Protein AF-A0AAJ1V5R4-F1 (afdb_monomer_lite)

Foldseek 3Di:
DVVLLVVLLVLLLVLLVQLLCCVPVVVCALVRSLVVQLCVLLVVLVVCVPPDPVVCSVRNSLLSSLSSLLNNDDPVDPDDVQLNRQLSVQLSVVCVVVVVVDPDRPVVSNVSSVVSSVVSVVVCVVPPPPPDDCVVVVVVVVVVVVVVVVVVVVVD

Sequence (156 aa):
MIIEFLILMMCSIVASLTTYELNIRFRQGPVRASALIALFIGGFFHFFPTVLPEFYTKNIPLYVIGGTFIGMVSSTINISYFSLVFSPILFAVLLHYTSKIFNGYGGALGTTACIALMCTMAFPIITKNKKITYGYRLIRIIFKKRKRKKIIKRKV

Radius of gyration: 22.33 Å; chains: 1; bounding box: 35×32×84 Å

Structure (mmCIF, N/CA/C/O backbone):
data_AF-A0AAJ1V5R4-F1
#
_entry.id   AF-A0AAJ1V5R4-F1
#
loop_
_atom_site.group_PDB
_atom_site.id
_atom_site.type_symbol
_atom_site.label_atom_id
_atom_site.label_alt_id
_atom_site.label_comp_id
_atom_site.label_asym_id
_atom_site.label_entity_id
_atom_site.label_seq_id
_atom_site.pdbx_PDB_ins_code
_atom_site.Cartn_x
_atom_site.Cartn_y
_atom_site.Cartn_z
_atom_site.occupancy
_atom_site.B_iso_or_equiv
_atom_site.auth_seq_id
_atom_site.auth_comp_id
_atom_site.auth_asym_id
_atom_site.auth_atom_id
_atom_site.pdbx_PDB_model_num
ATOM 1 N N . MET A 1 1 ? 7.787 10.818 -14.697 1.00 79.19 1 MET A N 1
ATOM 2 C CA . MET A 1 1 ? 7.827 11.089 -13.236 1.00 79.19 1 MET A CA 1
ATOM 3 C C . MET A 1 1 ? 6.463 11.284 -12.563 1.00 79.19 1 MET A C 1
ATOM 5 O O . MET A 1 1 ? 6.078 10.418 -11.792 1.00 79.19 1 MET A O 1
ATOM 9 N N . ILE A 1 2 ? 5.712 12.378 -12.782 1.00 88.31 2 ILE A N 1
ATOM 10 C CA . ILE A 1 2 ? 4.436 12.601 -12.050 1.00 88.31 2 ILE A CA 1
ATOM 11 C C . ILE A 1 2 ? 3.360 11.578 -12.438 1.00 88.31 2 ILE A C 1
ATOM 13 O O . ILE A 1 2 ? 2.725 10.993 -11.567 1.00 88.31 2 ILE A O 1
ATOM 17 N N . ILE A 1 3 ? 3.198 11.313 -13.737 1.00 90.88 3 ILE A N 1
ATOM 18 C CA . ILE A 1 3 ? 2.223 10.333 -14.243 1.00 90.88 3 ILE A CA 1
ATOM 19 C C . ILE A 1 3 ? 2.563 8.919 -13.747 1.00 90.88 3 ILE A C 1
ATOM 21 O O . ILE A 1 3 ? 1.691 8.208 -13.265 1.00 90.88 3 ILE A O 1
ATOM 25 N N . GLU A 1 4 ? 3.840 8.531 -13.794 1.00 92.00 4 GLU A N 1
ATOM 26 C CA . GLU A 1 4 ? 4.338 7.270 -13.224 1.00 92.00 4 GLU A CA 1
ATOM 27 C C . GLU A 1 4 ? 3.978 7.119 -11.744 1.00 92.00 4 GLU A C 1
ATOM 29 O O . GLU A 1 4 ? 3.446 6.087 -11.341 1.00 92.00 4 GLU A O 1
ATOM 34 N N . PHE A 1 5 ? 4.236 8.153 -10.939 1.00 92.25 5 PHE A N 1
ATOM 35 C CA . PHE A 1 5 ? 3.908 8.146 -9.517 1.00 92.25 5 PHE A CA 1
ATOM 36 C C . PHE A 1 5 ? 2.401 7.989 -9.280 1.00 92.25 5 PHE A C 1
ATOM 38 O O . PHE A 1 5 ? 1.996 7.190 -8.437 1.00 92.25 5 PHE A O 1
ATOM 45 N N . LEU A 1 6 ? 1.570 8.691 -10.056 1.00 94.69 6 LEU A N 1
ATOM 46 C CA . LEU A 1 6 ? 0.115 8.551 -9.985 1.00 94.69 6 LEU A CA 1
ATOM 47 C C . LEU A 1 6 ? -0.333 7.121 -10.309 1.00 94.69 6 LEU A C 1
ATOM 49 O O . LEU A 1 6 ? -1.177 6.585 -9.599 1.00 94.69 6 LEU A O 1
ATOM 53 N N . ILE A 1 7 ? 0.258 6.476 -11.319 1.00 94.69 7 ILE A N 1
ATOM 54 C CA . ILE A 1 7 ? -0.041 5.076 -11.660 1.00 94.69 7 ILE A CA 1
ATOM 55 C C . ILE A 1 7 ? 0.314 4.149 -10.488 1.00 94.69 7 ILE A C 1
ATOM 57 O O . ILE A 1 7 ? -0.520 3.350 -10.069 1.00 94.69 7 ILE A O 1
ATOM 61 N N . LEU A 1 8 ? 1.513 4.286 -9.914 1.00 94.88 8 LEU A N 1
ATOM 62 C CA . LEU A 1 8 ? 1.959 3.469 -8.777 1.00 94.88 8 LEU A CA 1
ATOM 63 C C . LEU A 1 8 ? 1.072 3.662 -7.536 1.00 94.88 8 LEU A C 1
ATOM 65 O O . LEU A 1 8 ? 0.744 2.697 -6.845 1.00 94.88 8 LEU A O 1
ATOM 69 N N . MET A 1 9 ? 0.642 4.898 -7.281 1.00 96.06 9 MET A N 1
ATOM 70 C CA . MET A 1 9 ? -0.308 5.224 -6.218 1.00 96.06 9 MET A CA 1
ATOM 71 C C . MET A 1 9 ? -1.685 4.595 -6.475 1.00 96.06 9 MET A C 1
ATOM 73 O O . MET A 1 9 ? -2.291 4.043 -5.561 1.00 96.06 9 MET A O 1
ATOM 77 N N . MET A 1 10 ? -2.180 4.612 -7.714 1.00 96.56 10 MET A N 1
ATOM 78 C CA . MET A 1 10 ? -3.433 3.931 -8.053 1.00 96.56 10 MET A CA 1
ATOM 79 C C . MET A 1 10 ? -3.319 2.416 -7.851 1.00 96.56 10 MET A C 1
ATOM 81 O O . MET A 1 10 ? -4.234 1.804 -7.298 1.00 96.56 10 MET A O 1
ATOM 85 N N . CYS A 1 11 ? -2.181 1.812 -8.208 1.00 96.25 11 CYS A N 1
ATOM 86 C CA . CYS A 1 11 ? -1.920 0.398 -7.946 1.00 96.25 11 CYS A CA 1
ATOM 87 C C . CYS A 1 11 ? -1.970 0.063 -6.447 1.00 96.25 11 CYS A C 1
ATOM 89 O O . CYS A 1 11 ? -2.566 -0.950 -6.082 1.00 96.25 11 CYS A O 1
ATOM 91 N N . SER A 1 12 ? -1.400 0.901 -5.570 1.00 96.62 12 SER A N 1
ATOM 92 C CA . SER A 1 12 ? -1.431 0.653 -4.120 1.00 96.62 12 SER A CA 1
ATOM 93 C C . SER A 1 12 ? -2.845 0.770 -3.534 1.00 96.62 12 SER A C 1
ATOM 95 O O . SER A 1 12 ? -3.218 -0.036 -2.678 1.00 96.62 12 SER A O 1
ATOM 97 N N . ILE A 1 13 ? -3.662 1.712 -4.025 1.00 97.06 13 ILE A N 1
ATOM 98 C CA . ILE A 1 13 ? -5.072 1.859 -3.623 1.00 97.06 13 ILE A CA 1
ATOM 99 C C . ILE A 1 13 ? -5.870 0.613 -4.018 1.00 97.06 13 ILE A C 1
ATOM 101 O O . ILE A 1 13 ? -6.560 0.026 -3.181 1.00 97.06 13 ILE A O 1
ATOM 105 N N . VAL A 1 14 ? -5.748 0.177 -5.275 1.00 97.12 14 VAL A N 1
ATOM 106 C CA . VAL A 1 14 ? -6.440 -1.021 -5.773 1.00 97.12 14 VAL A CA 1
ATOM 107 C C . VAL A 1 14 ? -5.993 -2.259 -4.995 1.00 97.12 14 VAL A C 1
ATOM 109 O O . VAL A 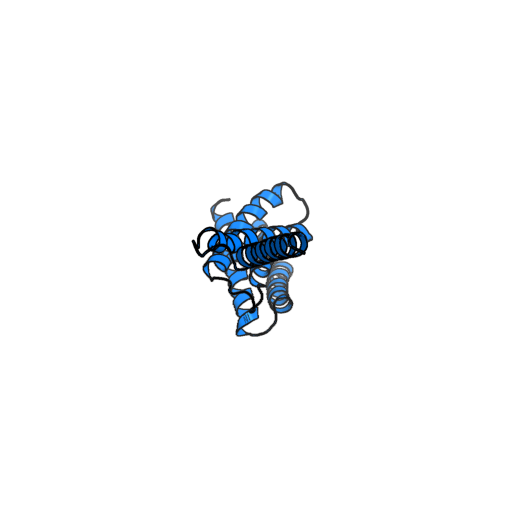1 14 ? -6.838 -3.048 -4.571 1.00 97.12 14 VAL A O 1
ATOM 112 N N . ALA A 1 15 ? -4.693 -2.411 -4.733 1.00 96.62 15 ALA A N 1
ATOM 113 C CA . ALA A 1 15 ? -4.157 -3.513 -3.936 1.00 96.62 15 ALA A CA 1
ATOM 114 C C . ALA A 1 15 ? -4.721 -3.525 -2.505 1.00 96.62 15 ALA A C 1
ATOM 116 O O . ALA A 1 15 ? -5.101 -4.581 -1.999 1.00 96.62 15 ALA A O 1
ATOM 117 N N . SER A 1 16 ? -4.837 -2.362 -1.858 1.00 96.44 16 SER A N 1
ATOM 118 C CA . SER A 1 16 ? -5.403 -2.256 -0.508 1.00 96.44 16 SER A CA 1
ATOM 119 C C . SER A 1 16 ? -6.877 -2.664 -0.465 1.00 96.44 16 SER A C 1
ATOM 121 O O . SER A 1 16 ? -7.258 -3.502 0.355 1.00 96.44 16 SER A O 1
ATOM 123 N N . LEU A 1 17 ? -7.691 -2.139 -1.386 1.00 95.81 17 LEU A N 1
ATOM 124 C CA . LEU A 1 17 ? -9.119 -2.451 -1.464 1.00 95.81 17 LEU A CA 1
ATOM 125 C C . LEU A 1 17 ? -9.359 -3.925 -1.798 1.00 95.81 17 LEU A C 1
ATOM 127 O O . LEU A 1 17 ? -10.135 -4.591 -1.120 1.00 95.81 17 LEU A O 1
ATOM 131 N N . THR A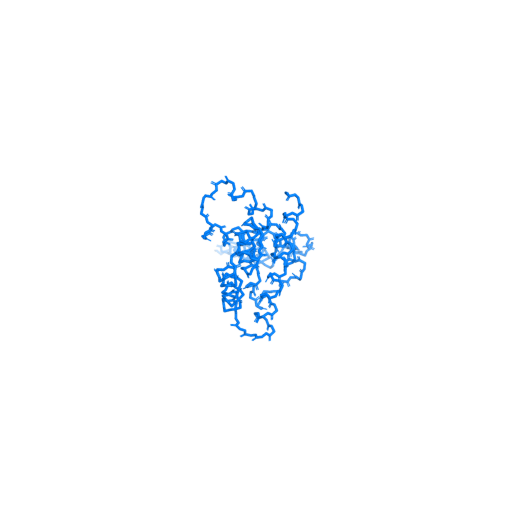 1 18 ? -8.657 -4.459 -2.797 1.00 95.56 18 THR A N 1
ATOM 132 C CA . THR A 1 18 ? -8.780 -5.874 -3.181 1.00 95.56 18 THR A CA 1
ATOM 133 C C . THR A 1 18 ? -8.345 -6.809 -2.055 1.00 95.56 18 THR A C 1
ATOM 135 O O . THR A 1 18 ? -9.044 -7.782 -1.777 1.00 95.56 18 THR A O 1
ATOM 138 N N . THR A 1 19 ? -7.258 -6.492 -1.342 1.00 95.88 19 THR A N 1
ATOM 139 C CA . THR A 1 19 ? -6.821 -7.283 -0.179 1.00 95.88 19 THR A CA 1
ATOM 140 C C . THR A 1 19 ? -7.850 -7.240 0.941 1.00 95.88 19 THR A C 1
ATOM 142 O O . THR A 1 19 ? -8.149 -8.278 1.528 1.00 95.88 19 THR A O 1
ATOM 145 N N . TYR A 1 20 ? -8.421 -6.067 1.221 1.00 94.50 20 TYR A N 1
ATOM 146 C CA . TYR A 1 20 ? -9.459 -5.922 2.237 1.00 94.50 20 TYR A CA 1
ATOM 147 C C . TYR A 1 20 ? -10.712 -6.734 1.885 1.00 94.50 20 TYR A C 1
ATOM 149 O O . TYR A 1 20 ? -11.219 -7.482 2.718 1.00 94.50 20 TYR A O 1
ATOM 157 N N . GLU A 1 21 ? -11.176 -6.671 0.637 1.00 92.62 21 GLU A N 1
ATOM 158 C CA . GLU A 1 21 ? -12.338 -7.443 0.185 1.00 92.62 21 GLU A CA 1
ATOM 159 C C . GLU A 1 21 ? -12.063 -8.962 0.203 1.00 92.62 21 GLU A C 1
ATOM 161 O O . GLU A 1 21 ? -12.908 -9.731 0.666 1.00 92.62 21 GLU A O 1
ATOM 166 N N . LEU A 1 22 ? -10.866 -9.418 -0.193 1.00 93.31 22 LEU A N 1
ATOM 167 C CA . LEU A 1 22 ? -10.446 -10.826 -0.072 1.00 93.31 22 LEU A CA 1
ATOM 168 C C . LEU A 1 22 ? -10.358 -11.296 1.386 1.00 93.31 22 LEU A C 1
ATOM 170 O O . LEU A 1 22 ? -10.769 -12.411 1.719 1.00 93.31 22 LEU A O 1
ATOM 174 N N . ASN A 1 23 ? -9.839 -10.447 2.265 1.00 93.75 23 ASN A N 1
ATOM 175 C CA . ASN A 1 23 ? -9.731 -10.730 3.688 1.00 93.75 23 ASN A CA 1
ATOM 176 C C . ASN A 1 23 ? -11.125 -10.863 4.331 1.00 93.75 23 ASN A C 1
ATOM 178 O O . ASN A 1 23 ? -11.412 -11.871 4.978 1.00 93.75 23 ASN A O 1
ATOM 182 N N . ILE A 1 24 ? -12.008 -9.882 4.105 1.00 90.25 24 ILE A N 1
ATOM 183 C CA . ILE A 1 24 ? -13.306 -9.774 4.785 1.00 90.25 24 ILE A CA 1
ATOM 184 C C . ILE A 1 24 ? -14.395 -10.624 4.119 1.00 90.25 24 ILE A C 1
ATOM 186 O O . ILE A 1 24 ? -15.050 -11.410 4.806 1.00 90.25 24 ILE A O 1
ATOM 190 N N . ARG A 1 25 ? -14.609 -10.500 2.799 1.00 88.31 25 ARG A N 1
ATOM 191 C CA . ARG A 1 25 ? -15.698 -11.215 2.103 1.00 88.31 25 ARG A CA 1
ATOM 192 C C . ARG A 1 25 ? -15.364 -12.678 1.858 1.00 88.31 25 ARG A C 1
ATOM 194 O O . ARG A 1 25 ? -16.194 -13.541 2.127 1.00 88.31 25 ARG A O 1
ATOM 201 N N . PHE A 1 26 ? -14.153 -12.958 1.379 1.00 89.06 26 PHE A N 1
ATOM 202 C CA . PHE A 1 26 ? -13.736 -14.316 1.009 1.00 89.06 26 PHE A CA 1
ATOM 203 C C . PHE A 1 26 ? -13.117 -15.106 2.168 1.00 89.06 26 PHE A C 1
ATOM 205 O O . PHE A 1 26 ? -12.728 -16.258 1.977 1.00 89.06 26 PHE A O 1
ATOM 212 N N . ARG A 1 27 ? -13.034 -14.506 3.368 1.00 87.50 27 ARG A N 1
ATOM 213 C CA . ARG A 1 27 ? -12.573 -15.137 4.618 1.00 87.50 27 ARG A CA 1
ATOM 214 C C . ARG A 1 27 ? -11.221 -15.848 4.494 1.00 87.50 27 ARG A C 1
ATOM 216 O O . ARG A 1 27 ? -10.948 -16.797 5.224 1.00 87.50 27 ARG A O 1
ATOM 223 N N . GLN A 1 28 ? -10.356 -15.378 3.595 1.00 87.00 28 GLN A N 1
ATOM 224 C CA . GLN A 1 28 ? -9.014 -15.941 3.423 1.00 87.00 28 GLN A CA 1
ATOM 225 C C . GLN A 1 28 ? -8.121 -15.639 4.636 1.00 87.00 28 GLN A C 1
ATOM 227 O O . GLN A 1 28 ? -7.152 -16.348 4.896 1.00 87.00 28 GLN A O 1
ATOM 232 N N . GLY A 1 29 ? -8.480 -14.622 5.424 1.00 89.62 29 GLY A N 1
ATOM 233 C CA . GLY A 1 29 ? -7.678 -14.109 6.523 1.00 89.62 29 GLY A CA 1
ATOM 234 C C . GLY A 1 29 ? -6.618 -13.118 6.032 1.00 89.62 29 GLY A C 1
ATOM 235 O O . GLY A 1 29 ? -6.216 -13.155 4.865 1.00 89.62 29 GLY A O 1
ATOM 236 N N . PRO A 1 30 ? -6.134 -12.232 6.918 1.00 91.88 30 PRO A N 1
ATOM 237 C CA . PRO A 1 30 ? -5.359 -11.057 6.524 1.00 91.88 30 PRO A CA 1
ATOM 238 C C . PRO A 1 30 ? -4.045 -11.429 5.831 1.00 91.88 30 PRO A C 1
ATOM 240 O O . PRO A 1 30 ? -3.745 -10.933 4.746 1.00 91.88 30 PRO A O 1
ATOM 243 N N . VAL A 1 31 ? -3.296 -12.370 6.413 1.00 93.19 31 VAL A N 1
ATOM 244 C CA . VAL A 1 31 ? -1.986 -12.784 5.890 1.00 93.19 31 VAL A CA 1
ATOM 245 C C . VAL A 1 31 ? -2.121 -13.528 4.560 1.00 93.19 31 VAL A C 1
ATOM 247 O O . VAL A 1 31 ? -1.362 -13.253 3.635 1.00 93.19 31 VAL A O 1
ATOM 250 N N . ARG A 1 32 ? -3.099 -14.437 4.423 1.00 93.56 32 ARG A N 1
ATOM 251 C CA . ARG A 1 32 ? -3.274 -15.215 3.183 1.00 93.56 32 ARG A CA 1
ATOM 252 C C . ARG A 1 32 ? -3.773 -14.347 2.033 1.00 93.56 32 ARG A C 1
ATOM 254 O O . ARG A 1 32 ? -3.281 -14.504 0.923 1.00 93.56 32 ARG A O 1
ATOM 261 N N . ALA A 1 33 ? -4.697 -13.418 2.293 1.00 94.69 33 ALA A N 1
ATOM 262 C CA . ALA A 1 33 ? -5.186 -12.484 1.279 1.00 94.69 33 ALA A CA 1
ATOM 263 C C . ALA A 1 33 ? -4.041 -11.637 0.696 1.00 94.69 33 ALA A C 1
ATOM 265 O O . ALA A 1 33 ? -3.910 -11.524 -0.521 1.00 94.69 33 ALA A O 1
ATOM 266 N N . SER A 1 34 ? -3.170 -11.111 1.564 1.00 95.56 34 SER A N 1
ATOM 267 C CA . SER A 1 34 ? -1.992 -10.350 1.139 1.00 95.56 34 SER A CA 1
ATOM 268 C C . SER A 1 34 ? -0.975 -11.219 0.395 1.00 95.56 34 SER A C 1
ATOM 270 O O . SER A 1 34 ? -0.531 -10.844 -0.688 1.00 95.56 34 SER A O 1
ATOM 272 N N . ALA A 1 35 ? -0.653 -12.407 0.923 1.00 95.25 35 ALA A N 1
ATOM 273 C CA . ALA A 1 35 ? 0.286 -13.331 0.289 1.00 95.25 35 ALA A CA 1
ATOM 274 C C . ALA A 1 35 ? -0.179 -13.776 -1.106 1.00 95.25 35 ALA A C 1
ATOM 276 O O . ALA A 1 35 ? 0.643 -13.882 -2.011 1.00 95.25 35 ALA A O 1
ATOM 277 N N . LEU A 1 36 ? -1.485 -13.987 -1.299 1.00 95.94 36 LEU A N 1
ATOM 278 C CA . LEU A 1 36 ? -2.061 -14.364 -2.589 1.00 95.94 36 LEU A CA 1
ATOM 279 C C . LEU A 1 36 ? -1.850 -13.264 -3.632 1.00 95.94 36 LEU A C 1
ATOM 281 O O . LEU A 1 36 ? -1.345 -13.544 -4.717 1.00 95.94 36 LEU A O 1
ATOM 285 N N . ILE A 1 37 ? -2.177 -12.012 -3.298 1.00 96.12 37 ILE A N 1
ATOM 286 C CA . ILE A 1 37 ? -1.985 -10.878 -4.215 1.00 96.12 37 ILE A CA 1
ATOM 287 C C . ILE A 1 37 ? -0.493 -10.639 -4.481 1.00 96.12 37 ILE A C 1
ATOM 289 O O . ILE A 1 37 ? -0.099 -10.430 -5.629 1.00 96.12 37 ILE A O 1
ATOM 293 N N . ALA A 1 38 ? 0.346 -10.707 -3.443 1.00 94.62 38 ALA A N 1
ATOM 294 C CA . ALA A 1 38 ? 1.790 -10.530 -3.564 1.00 94.62 38 ALA A CA 1
ATOM 295 C C . ALA A 1 38 ? 2.429 -11.599 -4.460 1.00 94.62 38 ALA A C 1
ATOM 297 O O . ALA A 1 38 ? 3.242 -11.266 -5.320 1.00 94.62 38 ALA A O 1
ATOM 298 N N . LEU A 1 39 ? 2.037 -12.866 -4.297 1.00 95.50 39 LEU A N 1
ATOM 299 C CA . LEU A 1 39 ? 2.519 -13.970 -5.124 1.00 95.50 39 LEU A CA 1
ATOM 300 C C . LEU A 1 39 ? 2.035 -13.824 -6.564 1.00 95.50 39 LEU A C 1
ATOM 302 O O . LEU A 1 39 ? 2.828 -13.999 -7.484 1.00 95.50 39 LEU A O 1
ATOM 306 N N . PHE A 1 40 ? 0.768 -13.459 -6.766 1.00 95.62 40 PHE A N 1
ATOM 307 C CA . PHE A 1 40 ? 0.215 -13.280 -8.103 1.00 95.62 40 PHE A CA 1
ATOM 308 C C . PHE A 1 40 ? 0.948 -12.174 -8.870 1.00 95.62 40 PHE A C 1
ATOM 310 O O . PHE A 1 40 ? 1.408 -12.392 -9.985 1.00 95.62 40 PHE A O 1
ATOM 317 N N . ILE A 1 41 ? 1.123 -11.004 -8.254 1.00 95.00 41 ILE A N 1
ATOM 318 C CA . ILE A 1 41 ? 1.740 -9.846 -8.911 1.00 95.00 41 ILE A CA 1
ATOM 319 C C . ILE A 1 41 ? 3.257 -10.010 -9.008 1.00 95.00 41 ILE A C 1
ATOM 321 O O . ILE A 1 41 ? 3.824 -9.805 -10.078 1.00 95.00 41 ILE A O 1
ATOM 325 N N . GLY A 1 42 ? 3.919 -10.432 -7.930 1.00 92.56 42 GLY A N 1
ATOM 326 C CA . GLY A 1 42 ? 5.358 -10.693 -7.933 1.00 92.56 42 GLY A CA 1
ATOM 327 C C . GLY A 1 42 ? 5.743 -11.805 -8.909 1.00 92.56 42 GLY A C 1
ATOM 328 O O . GLY A 1 42 ? 6.686 -11.644 -9.677 1.00 92.56 42 GLY A O 1
ATOM 329 N N . GLY A 1 43 ? 4.975 -12.897 -8.938 1.00 94.19 43 GLY A N 1
ATOM 330 C CA . GLY A 1 43 ? 5.157 -13.993 -9.887 1.00 94.19 43 GLY A CA 1
ATOM 331 C C . GLY A 1 43 ? 4.916 -13.555 -11.329 1.00 94.19 43 GLY A C 1
ATOM 332 O O . GLY A 1 43 ? 5.738 -13.844 -12.194 1.00 94.19 43 GLY A O 1
ATOM 333 N N . PHE A 1 44 ? 3.847 -12.797 -11.591 1.00 94.31 44 PHE A N 1
ATOM 334 C CA . PHE A 1 44 ? 3.551 -12.284 -12.930 1.00 94.31 44 PHE A CA 1
ATOM 335 C C . PHE A 1 44 ? 4.707 -11.447 -13.495 1.00 94.31 44 PHE A C 1
ATOM 337 O O . PHE A 1 44 ? 5.190 -11.726 -14.589 1.00 94.31 44 PHE A O 1
ATOM 344 N N . PHE A 1 45 ? 5.216 -10.477 -12.732 1.00 92.62 45 PHE A N 1
ATOM 345 C CA . PHE A 1 45 ? 6.341 -9.649 -13.177 1.00 92.62 45 PHE A CA 1
ATOM 346 C C . PHE A 1 45 ? 7.681 -10.397 -13.223 1.00 92.62 45 PHE A C 1
ATOM 348 O O . PHE A 1 45 ? 8.569 -9.997 -13.972 1.00 92.62 45 PHE A O 1
ATOM 355 N N . HIS A 1 46 ? 7.829 -11.485 -12.463 1.00 90.81 46 HIS A N 1
ATOM 356 C CA . HIS A 1 46 ? 9.007 -12.348 -12.533 1.00 90.81 46 HIS A CA 1
ATOM 357 C C . HIS A 1 46 ? 9.038 -13.187 -13.818 1.00 90.81 46 HIS A C 1
ATOM 359 O O . HIS A 1 46 ? 10.073 -13.252 -14.476 1.00 90.81 46 HIS A O 1
ATOM 365 N N . PHE A 1 47 ? 7.912 -13.800 -14.197 1.00 93.12 47 PHE A N 1
ATOM 366 C CA . PHE A 1 47 ? 7.824 -14.613 -15.415 1.00 93.12 47 PHE A CA 1
ATOM 367 C C . PHE A 1 47 ? 7.722 -13.773 -16.694 1.00 93.12 47 PHE A C 1
ATOM 369 O O . PHE A 1 47 ? 8.172 -14.217 -17.748 1.00 93.12 47 PHE A O 1
ATOM 376 N N . PHE A 1 48 ? 7.175 -12.557 -16.608 1.00 91.56 48 PHE A N 1
ATOM 377 C CA . PHE A 1 48 ? 6.957 -11.674 -17.755 1.00 91.56 48 PHE A CA 1
ATOM 378 C C . PHE A 1 48 ? 7.660 -10.310 -17.595 1.00 91.56 48 PHE A C 1
ATOM 380 O O . PHE A 1 48 ? 7.000 -9.266 -17.565 1.00 91.56 48 PHE A O 1
ATOM 387 N N . PRO A 1 49 ? 9.005 -10.272 -17.518 1.00 87.38 49 PRO A N 1
ATOM 388 C CA . PRO A 1 49 ? 9.744 -9.047 -17.205 1.00 87.38 49 PRO A CA 1
ATOM 389 C C . PRO A 1 49 ? 9.701 -7.987 -18.319 1.00 87.38 49 PRO A C 1
ATOM 391 O O . PRO A 1 49 ? 9.927 -6.808 -18.050 1.00 87.38 49 PRO A O 1
ATOM 394 N N . THR A 1 50 ? 9.406 -8.382 -19.561 1.00 89.31 50 THR A N 1
ATOM 395 C CA . THR A 1 50 ? 9.437 -7.518 -20.755 1.00 89.31 50 THR A CA 1
ATOM 396 C C . THR A 1 50 ? 8.084 -6.909 -21.130 1.00 89.31 50 THR A C 1
ATOM 398 O O . THR A 1 50 ? 8.008 -6.164 -22.103 1.00 89.31 50 THR A O 1
ATOM 401 N N . VAL A 1 51 ? 7.011 -7.197 -20.381 1.00 88.44 51 VAL A N 1
ATOM 402 C CA . VAL A 1 51 ? 5.657 -6.689 -20.691 1.00 88.44 51 VAL A CA 1
ATOM 403 C C . VAL A 1 51 ? 5.557 -5.178 -20.502 1.00 88.44 51 VAL A C 1
ATOM 405 O O . VAL A 1 51 ? 4.833 -4.507 -21.234 1.00 88.44 51 VAL A O 1
ATOM 408 N N . LEU A 1 52 ? 6.275 -4.639 -19.518 1.00 89.00 52 LEU A N 1
ATOM 409 C CA . LEU A 1 52 ? 6.279 -3.220 -19.191 1.00 89.00 52 LEU A CA 1
ATOM 410 C C . LEU A 1 52 ? 7.711 -2.669 -19.169 1.00 89.00 52 LEU A C 1
ATOM 412 O O . LEU A 1 52 ? 8.664 -3.430 -18.982 1.00 89.00 52 LEU A O 1
ATOM 416 N N . PRO A 1 53 ? 7.876 -1.340 -19.321 1.00 89.75 53 PRO A N 1
ATOM 417 C CA . PRO A 1 53 ? 9.168 -0.696 -19.129 1.00 89.75 53 PRO A CA 1
ATOM 418 C C . PRO A 1 53 ? 9.763 -1.047 -17.762 1.00 89.75 53 PRO A C 1
ATOM 420 O O . PRO A 1 53 ? 9.040 -1.135 -16.767 1.00 89.75 53 PRO A O 1
ATOM 423 N N . GLU A 1 54 ? 11.088 -1.176 -17.703 1.00 88.00 54 GLU A N 1
ATOM 424 C CA . GLU A 1 54 ? 11.833 -1.650 -16.527 1.00 88.00 54 GLU A CA 1
ATOM 425 C C . GLU A 1 54 ? 11.453 -0.919 -15.228 1.00 88.00 54 GLU A C 1
ATOM 427 O O . GLU A 1 54 ? 11.345 -1.527 -14.160 1.00 88.00 54 GLU A O 1
ATOM 432 N N . PHE A 1 55 ? 11.178 0.383 -15.330 1.00 89.38 55 PHE A N 1
ATOM 433 C CA . PHE A 1 55 ? 10.706 1.203 -14.220 1.00 89.38 55 PHE A CA 1
ATOM 434 C C . PHE A 1 55 ? 9.416 0.656 -13.585 1.00 89.38 55 PHE A C 1
ATOM 436 O O . PHE A 1 55 ? 9.319 0.553 -12.362 1.00 89.38 55 PHE A O 1
ATOM 443 N N . TYR A 1 56 ? 8.421 0.294 -14.394 1.00 89.12 56 TYR A N 1
ATOM 444 C CA . TYR A 1 56 ? 7.134 -0.203 -13.909 1.00 89.12 56 TYR A CA 1
ATOM 445 C C . TYR A 1 56 ? 7.248 -1.635 -13.395 1.00 89.12 56 TYR A C 1
ATOM 447 O O . TYR A 1 56 ? 6.746 -1.927 -12.312 1.00 89.12 56 TYR A O 1
ATOM 455 N N . THR A 1 57 ? 7.969 -2.494 -14.115 1.00 89.12 57 THR A N 1
ATOM 456 C CA . THR A 1 57 ? 8.209 -3.893 -13.730 1.00 89.12 57 THR A CA 1
ATOM 457 C C . THR A 1 57 ? 8.854 -4.000 -12.345 1.00 89.12 57 THR A C 1
ATOM 459 O O . THR A 1 57 ? 8.494 -4.876 -11.563 1.00 89.12 57 THR A O 1
ATOM 462 N N . LYS A 1 58 ? 9.759 -3.074 -11.995 1.00 88.31 58 LYS A N 1
ATOM 463 C CA . LYS A 1 58 ? 10.397 -3.033 -10.669 1.00 88.31 58 LYS A CA 1
ATOM 464 C C . LYS A 1 58 ? 9.520 -2.388 -9.593 1.00 88.31 58 LYS A C 1
ATOM 466 O O . LYS A 1 58 ? 9.450 -2.899 -8.478 1.00 88.31 58 LYS A O 1
ATOM 471 N N . ASN A 1 59 ? 8.859 -1.272 -9.902 1.00 91.56 59 ASN A N 1
ATOM 472 C CA . ASN A 1 59 ? 8.151 -0.485 -8.889 1.00 91.56 59 ASN A CA 1
ATOM 473 C C . ASN A 1 59 ? 6.722 -0.971 -8.608 1.00 91.56 59 ASN A C 1
ATOM 475 O O . ASN A 1 59 ? 6.286 -0.901 -7.462 1.00 91.56 59 ASN A O 1
ATOM 479 N N . ILE A 1 60 ? 5.985 -1.488 -9.596 1.00 93.19 60 ILE A N 1
ATOM 480 C CA . ILE A 1 60 ? 4.594 -1.927 -9.387 1.00 93.19 60 ILE A CA 1
ATOM 481 C C . ILE A 1 60 ? 4.497 -2.988 -8.278 1.00 93.19 60 ILE A C 1
ATOM 483 O O . ILE A 1 60 ? 3.708 -2.773 -7.354 1.00 93.19 60 ILE A O 1
ATOM 487 N N . PRO A 1 61 ? 5.301 -4.075 -8.273 1.00 93.50 61 PRO A N 1
ATOM 488 C CA . PRO A 1 61 ? 5.241 -5.071 -7.204 1.00 93.50 61 PRO A CA 1
ATOM 489 C C . PRO A 1 61 ? 5.455 -4.469 -5.811 1.00 93.50 61 PRO A C 1
ATOM 491 O O . PRO A 1 61 ? 4.736 -4.817 -4.879 1.00 93.50 61 PRO A O 1
ATOM 494 N N . LEU A 1 62 ? 6.386 -3.520 -5.670 1.00 92.56 62 LEU A N 1
ATOM 495 C CA . LEU A 1 62 ? 6.682 -2.855 -4.397 1.00 92.56 62 LEU A CA 1
ATOM 496 C C . LEU A 1 62 ? 5.472 -2.071 -3.868 1.00 92.56 62 LEU A C 1
ATOM 498 O O . LEU A 1 62 ? 5.059 -2.250 -2.721 1.00 92.56 62 LEU A O 1
ATOM 502 N N . TYR A 1 63 ? 4.877 -1.224 -4.708 1.00 94.81 63 TYR A N 1
ATOM 503 C CA . TYR A 1 63 ? 3.744 -0.387 -4.304 1.00 94.81 63 TYR A CA 1
ATOM 504 C C . TYR A 1 63 ? 2.487 -1.219 -4.046 1.00 94.81 63 TYR A C 1
ATOM 506 O O . TYR A 1 63 ? 1.730 -0.923 -3.119 1.00 94.81 63 TYR A O 1
ATOM 514 N N . VAL A 1 64 ? 2.286 -2.285 -4.822 1.00 96.25 64 VAL A N 1
ATOM 515 C CA . VAL A 1 64 ? 1.186 -3.223 -4.607 1.00 96.25 64 VAL A CA 1
ATOM 516 C C . VAL A 1 64 ? 1.365 -3.956 -3.282 1.00 96.25 64 VAL A C 1
ATOM 518 O O . VAL A 1 64 ? 0.454 -3.888 -2.465 1.00 96.25 64 VAL A O 1
ATOM 521 N N . ILE A 1 65 ? 2.507 -4.607 -3.032 1.00 95.00 65 ILE A N 1
ATOM 522 C CA . ILE A 1 65 ? 2.746 -5.369 -1.790 1.00 95.00 65 ILE A CA 1
ATOM 523 C C . ILE A 1 65 ? 2.578 -4.472 -0.554 1.00 95.00 65 ILE A C 1
ATOM 525 O O . ILE A 1 65 ? 2.030 -4.886 0.463 1.00 95.00 65 ILE A O 1
ATOM 529 N N . GLY A 1 66 ? 2.988 -3.209 -0.633 1.00 94.31 66 GLY A N 1
ATOM 530 C CA . GLY A 1 66 ? 2.767 -2.283 0.475 1.00 94.31 66 GLY A CA 1
ATOM 531 C C . GLY A 1 66 ? 1.304 -1.882 0.642 1.00 94.31 66 GLY A C 1
ATOM 532 O O . GLY A 1 66 ? 0.805 -1.806 1.765 1.00 94.31 66 GLY A O 1
ATOM 533 N N . GLY A 1 67 ? 0.584 -1.711 -0.468 1.00 95.81 67 GLY A N 1
ATOM 534 C CA . GLY A 1 67 ? -0.866 -1.533 -0.463 1.00 95.81 67 GLY A CA 1
ATOM 535 C C . GLY A 1 67 ? -1.604 -2.730 0.144 1.00 95.81 67 GLY A C 1
ATOM 536 O O . GLY A 1 67 ? -2.530 -2.534 0.936 1.00 95.81 67 GLY A O 1
ATOM 537 N N . THR A 1 68 ? -1.174 -3.966 -0.139 1.00 96.50 68 THR A N 1
ATOM 538 C CA . THR A 1 68 ? -1.804 -5.160 0.443 1.00 96.50 68 THR A CA 1
ATOM 539 C C . THR A 1 68 ? -1.642 -5.197 1.957 1.00 96.50 68 THR A C 1
ATOM 541 O O . THR A 1 68 ? -2.593 -5.555 2.649 1.00 96.50 68 THR A O 1
ATOM 544 N N . PHE A 1 69 ? -0.509 -4.738 2.504 1.00 95.19 69 PHE A N 1
ATOM 545 C CA . PHE A 1 69 ? -0.325 -4.665 3.956 1.00 95.19 69 PHE A CA 1
ATOM 546 C C . PHE A 1 69 ? -1.345 -3.769 4.651 1.00 95.19 69 PHE A C 1
ATOM 548 O O . PHE A 1 69 ? -1.834 -4.109 5.727 1.00 95.19 69 PHE A O 1
ATOM 555 N N . ILE A 1 70 ? -1.724 -2.667 4.011 1.00 95.38 70 ILE A N 1
ATOM 556 C CA . ILE A 1 70 ? -2.775 -1.775 4.505 1.00 95.38 70 ILE A CA 1
ATOM 557 C C . ILE A 1 70 ? -4.137 -2.482 4.472 1.00 95.38 70 ILE A C 1
ATOM 559 O O . ILE A 1 70 ? -4.935 -2.324 5.389 1.00 95.38 70 ILE A O 1
ATOM 563 N N . GLY A 1 71 ? -4.404 -3.300 3.450 1.00 93.31 71 GLY A N 1
ATOM 564 C CA . GLY A 1 71 ? -5.642 -4.080 3.342 1.00 93.31 71 GLY A CA 1
ATOM 565 C C . GLY A 1 71 ? -5.753 -5.266 4.316 1.00 93.31 71 GLY A C 1
ATOM 566 O O . GLY A 1 71 ? -6.837 -5.830 4.464 1.00 93.31 71 GLY A O 1
ATOM 567 N N . MET A 1 72 ? -4.682 -5.625 5.039 1.00 94.19 72 MET A N 1
ATOM 568 C CA . MET A 1 72 ? -4.679 -6.692 6.060 1.00 94.19 72 MET A CA 1
ATOM 569 C C . MET A 1 72 ? -5.380 -6.309 7.377 1.00 94.19 72 MET A C 1
ATOM 571 O O . MET A 1 72 ? -5.234 -7.005 8.383 1.00 94.19 72 MET A O 1
ATOM 575 N N . VAL A 1 73 ? -6.129 -5.204 7.414 1.00 90.00 73 VAL A N 1
ATOM 576 C CA . VAL A 1 73 ? -6.821 -4.755 8.629 1.00 90.00 73 VAL A CA 1
ATOM 577 C C . VAL A 1 73 ? -7.830 -5.810 9.093 1.00 90.00 73 VAL A C 1
ATOM 579 O O . VAL A 1 73 ? -8.567 -6.393 8.300 1.00 90.00 73 VAL A O 1
ATOM 582 N N . SER A 1 74 ? -7.854 -6.063 10.401 1.00 83.00 74 SER A N 1
ATOM 583 C CA . SER A 1 74 ? -8.774 -7.024 11.012 1.00 83.00 74 SER A CA 1
ATOM 584 C C . SER A 1 74 ? -10.232 -6.581 10.882 1.00 83.00 74 SER A C 1
ATOM 586 O O . SER A 1 74 ? -10.549 -5.414 11.108 1.00 83.00 74 SER A O 1
ATOM 588 N N . SER A 1 75 ? -11.132 -7.542 10.654 1.00 74.88 75 SER A N 1
ATOM 589 C CA . SER A 1 75 ? -12.590 -7.347 10.683 1.00 74.88 75 SER A CA 1
ATOM 590 C C . SER A 1 75 ? -13.112 -6.824 12.024 1.00 74.88 75 SER A C 1
ATOM 592 O O . SER A 1 75 ? -14.193 -6.245 12.092 1.00 74.88 75 SER A O 1
ATOM 594 N N . THR A 1 76 ? -12.349 -7.016 13.103 1.00 74.50 76 THR A N 1
ATOM 595 C CA . THR A 1 76 ? -12.694 -6.532 14.447 1.00 74.50 76 THR A CA 1
ATOM 596 C C . THR A 1 76 ? -12.522 -5.025 14.604 1.00 74.50 76 THR A C 1
ATOM 598 O O . THR A 1 76 ? -13.099 -4.433 15.518 1.00 74.50 76 THR A O 1
ATOM 601 N N . ILE A 1 77 ? -11.734 -4.390 13.735 1.00 74.75 77 ILE A N 1
ATOM 602 C CA . ILE A 1 77 ? -11.495 -2.953 13.764 1.00 74.75 77 ILE A CA 1
ATOM 603 C C . ILE A 1 77 ? -12.431 -2.310 12.745 1.00 74.75 77 ILE A C 1
ATOM 605 O O . ILE A 1 77 ? -12.360 -2.601 11.556 1.00 74.75 77 ILE A O 1
ATOM 609 N N . ASN A 1 78 ? -13.296 -1.404 13.206 1.00 71.56 78 ASN A N 1
ATOM 610 C CA . ASN A 1 78 ? -14.196 -0.657 12.329 1.00 71.56 78 ASN A CA 1
ATOM 611 C C . ASN A 1 78 ? -13.412 0.408 11.541 1.00 71.56 78 ASN A C 1
ATOM 613 O O . ASN A 1 78 ? -13.411 1.591 11.898 1.00 71.56 78 ASN A O 1
ATOM 617 N N . ILE A 1 79 ? -12.687 -0.027 10.511 1.00 81.88 79 ILE A N 1
ATOM 618 C CA . ILE A 1 79 ? -11.973 0.862 9.604 1.00 81.88 79 ILE A CA 1
ATOM 619 C C . ILE A 1 79 ? -12.958 1.475 8.611 1.00 81.88 79 ILE A C 1
ATOM 621 O O . ILE A 1 79 ? -13.790 0.799 8.012 1.00 81.88 79 ILE A O 1
ATOM 625 N N . SER A 1 80 ? -12.875 2.791 8.445 1.00 85.31 80 SER A N 1
ATOM 626 C CA . SER A 1 80 ? -13.650 3.464 7.409 1.00 85.31 80 SER A CA 1
ATOM 627 C C . SER A 1 80 ? -13.028 3.208 6.036 1.00 85.31 80 SER A C 1
ATOM 629 O O . SER A 1 80 ? -11.802 3.203 5.906 1.00 85.31 80 SER A O 1
ATOM 631 N N . TYR A 1 81 ? -13.855 3.088 4.994 1.00 86.56 81 TYR A N 1
ATOM 632 C CA . TYR A 1 81 ? -13.366 3.053 3.609 1.00 86.56 81 TYR A CA 1
ATOM 633 C C . TYR A 1 81 ? -12.516 4.291 3.266 1.00 86.56 81 TYR A C 1
ATOM 635 O O . TYR A 1 81 ? -11.576 4.195 2.486 1.00 86.56 81 TYR A O 1
ATOM 643 N N . PHE A 1 82 ? -12.766 5.429 3.926 1.00 87.00 82 PHE A N 1
ATOM 644 C CA . PHE A 1 82 ? -11.915 6.616 3.829 1.00 87.00 82 PHE A CA 1
ATOM 645 C C . PHE A 1 82 ? -10.477 6.331 4.286 1.00 87.00 82 PHE A C 1
ATOM 647 O O . PHE A 1 82 ? -9.533 6.621 3.558 1.00 87.00 82 PHE A O 1
ATOM 654 N N . SER A 1 83 ? -10.296 5.711 5.456 1.00 89.69 83 SER A N 1
ATOM 655 C CA . SER A 1 83 ? -8.970 5.316 5.948 1.00 89.69 83 SER A CA 1
ATOM 656 C C . SER A 1 83 ? -8.310 4.290 5.020 1.00 89.69 83 SER A C 1
ATOM 658 O O . SER A 1 83 ? -7.114 4.404 4.768 1.00 89.69 83 SER A O 1
ATOM 660 N N . LEU A 1 84 ? -9.066 3.339 4.458 1.00 92.44 84 LEU A N 1
ATOM 661 C CA . LEU A 1 84 ? -8.534 2.358 3.498 1.00 92.44 84 LEU A CA 1
ATOM 662 C C . LEU A 1 84 ? -8.053 2.986 2.182 1.00 92.44 84 LEU A C 1
ATOM 664 O O . LEU A 1 84 ? -7.110 2.474 1.597 1.00 92.44 84 LEU A O 1
ATOM 668 N N . VAL A 1 85 ? -8.648 4.093 1.729 1.00 94.62 85 VAL A N 1
ATOM 669 C CA . VAL A 1 85 ? -8.223 4.792 0.501 1.00 94.62 85 VAL A CA 1
ATOM 670 C C . VAL A 1 85 ? -7.117 5.815 0.773 1.00 94.62 85 VAL A C 1
ATOM 672 O O . VAL A 1 85 ? -6.174 5.924 -0.004 1.00 94.62 85 VAL A O 1
ATOM 675 N N . PHE A 1 86 ? -7.171 6.540 1.892 1.00 94.44 86 PHE A N 1
ATOM 676 C CA . PHE A 1 86 ? -6.163 7.557 2.213 1.00 94.44 86 PHE A CA 1
ATOM 677 C C . PHE A 1 86 ? -4.833 6.974 2.701 1.00 94.44 86 PHE A C 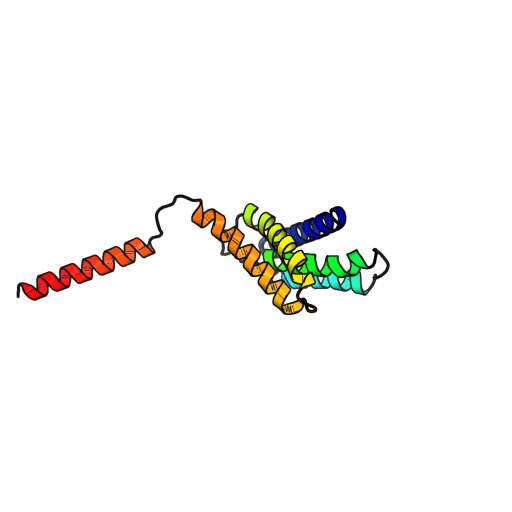1
ATOM 679 O O . PHE A 1 86 ? -3.781 7.563 2.458 1.00 94.44 86 PHE A O 1
ATOM 686 N N . SER A 1 87 ? -4.849 5.816 3.366 1.00 95.12 87 SER A N 1
ATOM 687 C CA . SER A 1 87 ? -3.616 5.161 3.825 1.00 95.12 87 SER A CA 1
ATOM 688 C C . SER A 1 87 ? -2.664 4.795 2.683 1.00 95.12 87 SER A C 1
ATOM 690 O O . SER A 1 87 ? -1.494 5.153 2.786 1.00 95.12 87 SER A O 1
ATOM 692 N N . PRO A 1 88 ? -3.099 4.126 1.593 1.00 96.12 88 PRO A N 1
ATOM 693 C CA . PRO A 1 88 ? -2.214 3.776 0.482 1.00 96.12 88 PRO A CA 1
ATOM 694 C C . PRO A 1 88 ? -1.700 5.000 -0.285 1.00 96.12 88 PRO A C 1
ATOM 696 O O . PRO A 1 88 ? -0.598 4.934 -0.829 1.00 96.12 88 PRO A O 1
ATOM 699 N N . ILE A 1 89 ? -2.429 6.125 -0.273 1.00 96.25 89 ILE A N 1
ATOM 700 C CA . ILE A 1 89 ? -1.940 7.416 -0.791 1.00 96.25 89 ILE A CA 1
ATOM 701 C C . ILE A 1 89 ? -0.767 7.908 0.060 1.00 96.25 89 ILE A C 1
ATOM 703 O O . ILE A 1 89 ? 0.312 8.183 -0.465 1.00 96.25 89 ILE A O 1
ATOM 707 N N . LEU A 1 90 ? -0.956 7.980 1.382 1.00 95.62 90 LEU A N 1
ATOM 708 C CA . LEU A 1 90 ? 0.084 8.430 2.308 1.00 95.62 90 LEU A CA 1
ATOM 709 C C . LEU A 1 90 ? 1.305 7.501 2.244 1.00 95.62 90 LEU A C 1
ATOM 711 O O . LEU A 1 90 ? 2.439 7.968 2.172 1.00 95.62 90 LEU A O 1
ATOM 715 N N . PHE A 1 91 ? 1.073 6.191 2.188 1.00 95.88 91 PHE A N 1
ATOM 716 C CA . PHE A 1 91 ? 2.111 5.188 1.989 1.00 95.88 91 PHE A CA 1
ATOM 717 C C . PHE A 1 91 ? 2.884 5.393 0.682 1.00 95.88 91 PHE A C 1
ATOM 719 O O . PHE A 1 91 ? 4.109 5.376 0.720 1.00 95.88 91 PHE A O 1
ATOM 726 N N . ALA A 1 92 ? 2.213 5.623 -0.452 1.00 94.44 92 ALA A N 1
ATOM 727 C CA . ALA A 1 92 ? 2.887 5.844 -1.732 1.00 94.44 92 ALA A CA 1
ATOM 728 C C . ALA A 1 92 ? 3.807 7.073 -1.679 1.00 94.44 92 ALA A C 1
ATOM 730 O O . ALA A 1 92 ? 4.939 7.017 -2.161 1.00 94.44 92 ALA A O 1
ATOM 731 N N . VAL A 1 93 ? 3.352 8.157 -1.039 1.00 93.94 93 VAL A N 1
ATOM 732 C CA . VAL A 1 93 ? 4.168 9.357 -0.807 1.00 93.94 93 VAL A CA 1
ATOM 733 C C . VAL A 1 93 ? 5.380 9.022 0.063 1.00 93.94 93 VAL A C 1
ATOM 735 O O . VAL A 1 93 ? 6.507 9.307 -0.336 1.00 93.94 93 VAL A O 1
ATOM 738 N N . LEU A 1 94 ? 5.174 8.381 1.219 1.00 93.06 94 LEU A N 1
ATOM 739 C CA . LEU A 1 94 ? 6.268 7.996 2.116 1.00 93.06 94 LEU A CA 1
ATOM 740 C C . LEU A 1 94 ? 7.284 7.100 1.406 1.00 93.06 94 LEU A C 1
ATOM 742 O O . LEU A 1 94 ? 8.474 7.402 1.424 1.00 93.06 94 LEU A O 1
ATOM 746 N N . LEU A 1 95 ? 6.818 6.051 0.728 1.00 91.31 95 LEU A N 1
ATOM 747 C CA . LEU A 1 95 ? 7.672 5.104 0.023 1.00 91.31 95 LEU A CA 1
ATOM 748 C C . LEU A 1 95 ? 8.508 5.797 -1.058 1.00 91.31 95 LEU A C 1
ATOM 750 O O . LEU A 1 95 ? 9.696 5.509 -1.156 1.00 91.31 95 LEU A O 1
ATOM 754 N N . HIS A 1 96 ? 7.934 6.735 -1.818 1.00 89.38 96 HIS A N 1
ATOM 755 C CA . HIS A 1 96 ? 8.658 7.474 -2.858 1.00 89.38 96 HIS A CA 1
ATOM 756 C C . HIS A 1 96 ? 9.828 8.308 -2.311 1.00 89.38 96 HIS A C 1
ATOM 758 O O . HIS A 1 96 ? 10.855 8.464 -2.976 1.00 89.38 96 HIS A O 1
ATOM 764 N N . TYR A 1 97 ? 9.689 8.861 -1.103 1.00 87.00 97 TYR A N 1
ATOM 765 C CA . TYR A 1 97 ? 10.781 9.582 -0.447 1.00 87.00 97 TYR A CA 1
ATOM 766 C C . TYR A 1 97 ? 11.765 8.627 0.232 1.00 87.00 97 TYR A C 1
ATOM 768 O O . TYR A 1 97 ? 12.977 8.805 0.116 1.00 87.00 97 TYR A O 1
ATOM 776 N N . THR A 1 98 ? 11.266 7.585 0.898 1.00 82.44 98 THR A N 1
ATOM 777 C CA . THR A 1 98 ? 12.086 6.589 1.598 1.00 82.44 98 THR A CA 1
ATOM 778 C C . THR A 1 98 ? 12.945 5.769 0.631 1.00 82.44 98 THR A C 1
ATOM 780 O O . THR A 1 98 ? 14.102 5.494 0.944 1.00 82.44 98 THR A O 1
ATOM 783 N N . SER A 1 99 ? 12.452 5.446 -0.568 1.00 76.19 99 SER A N 1
ATOM 784 C CA . SER A 1 99 ? 13.197 4.671 -1.573 1.00 76.19 99 SER A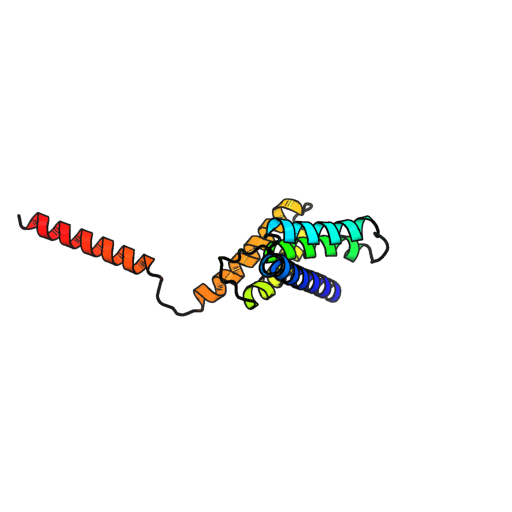 CA 1
ATOM 785 C C . SER A 1 99 ? 14.466 5.367 -2.070 1.00 76.19 99 SER A C 1
ATOM 787 O O . SER A 1 99 ? 15.347 4.711 -2.610 1.00 76.19 99 SER A O 1
ATOM 789 N N . LYS A 1 100 ? 14.583 6.690 -1.892 1.00 72.81 100 LYS A N 1
ATOM 790 C CA . LYS A 1 100 ? 15.798 7.453 -2.230 1.00 72.81 100 LYS A CA 1
ATOM 791 C C . LYS A 1 100 ? 16.887 7.343 -1.161 1.00 72.81 100 LYS A C 1
ATOM 793 O O . LYS A 1 100 ? 18.036 7.661 -1.436 1.00 72.81 100 LYS A O 1
ATOM 798 N N . ILE A 1 101 ? 16.515 6.938 0.052 1.00 70.25 101 ILE A N 1
ATOM 799 C CA . ILE A 1 101 ? 17.383 6.932 1.237 1.00 70.25 101 ILE A CA 1
ATOM 800 C C . ILE A 1 101 ? 17.786 5.497 1.609 1.00 70.25 101 ILE A C 1
ATOM 802 O O . ILE A 1 101 ? 18.875 5.278 2.131 1.00 70.25 101 ILE A O 1
ATOM 806 N N . PHE A 1 102 ? 16.935 4.508 1.319 1.00 65.75 102 PHE A N 1
ATOM 807 C CA . PHE A 1 102 ? 17.156 3.112 1.694 1.00 65.75 102 PHE A CA 1
ATOM 808 C C . PHE A 1 102 ? 17.277 2.205 0.463 1.00 65.75 102 PHE A C 1
ATOM 810 O O . PHE A 1 102 ? 16.335 2.065 -0.309 1.00 65.75 102 PHE A O 1
ATOM 817 N N . ASN A 1 103 ? 18.415 1.514 0.336 1.00 67.00 103 ASN A N 1
ATOM 818 C CA . ASN A 1 103 ? 18.685 0.540 -0.736 1.00 67.00 103 ASN A CA 1
ATOM 819 C C . ASN A 1 103 ? 17.948 -0.808 -0.565 1.00 67.00 103 ASN A C 1
ATOM 821 O O . ASN A 1 103 ? 18.108 -1.707 -1.387 1.00 67.00 103 ASN A O 1
ATOM 825 N N . GLY A 1 104 ? 17.159 -0.975 0.502 1.00 71.00 104 GLY A N 1
ATOM 826 C CA . GLY A 1 104 ? 16.429 -2.204 0.809 1.00 71.00 104 GLY A CA 1
ATOM 827 C C . GLY A 1 104 ? 14.972 -1.926 1.165 1.00 71.00 104 GLY A C 1
ATOM 828 O O . GLY A 1 104 ? 14.678 -1.009 1.927 1.00 71.00 104 GLY A O 1
ATOM 829 N N . TYR A 1 105 ? 14.062 -2.746 0.633 1.00 72.75 105 TYR A N 1
ATOM 830 C CA . TYR A 1 105 ? 12.620 -2.513 0.752 1.00 72.75 105 TYR A CA 1
ATOM 831 C C . TYR A 1 105 ? 11.935 -3.351 1.836 1.00 72.75 105 TYR A C 1
ATOM 833 O O . TYR A 1 105 ? 10.988 -2.864 2.427 1.00 72.75 105 TYR A O 1
ATOM 841 N N . GLY A 1 106 ? 12.413 -4.560 2.158 1.00 76.62 106 GLY A N 1
ATOM 842 C CA . GLY A 1 106 ? 11.699 -5.559 2.980 1.00 76.62 106 GLY A CA 1
ATOM 843 C C . GLY A 1 106 ? 10.931 -5.025 4.204 1.00 76.62 106 GLY A C 1
ATOM 844 O O . GLY A 1 106 ? 9.743 -4.718 4.118 1.00 76.62 106 GLY A O 1
ATOM 845 N N . GLY A 1 107 ? 11.591 -4.929 5.364 1.00 78.12 107 GLY A N 1
ATOM 846 C CA . GLY A 1 107 ? 10.944 -4.463 6.601 1.00 78.12 107 GLY A CA 1
ATOM 847 C C . GLY A 1 107 ? 10.489 -2.998 6.549 1.00 78.12 107 GLY A C 1
ATOM 848 O O . GLY A 1 107 ? 9.468 -2.651 7.139 1.00 78.12 107 GLY A O 1
ATOM 849 N N . ALA A 1 108 ? 11.199 -2.152 5.797 1.00 85.19 108 ALA A N 1
ATOM 850 C CA . ALA A 1 108 ? 10.887 -0.729 5.651 1.00 85.19 108 ALA A CA 1
ATOM 851 C C . ALA A 1 108 ? 9.542 -0.478 4.940 1.00 85.19 108 ALA A C 1
ATOM 853 O O . ALA A 1 108 ? 8.816 0.466 5.251 1.00 85.19 108 ALA A O 1
ATOM 854 N N . LEU A 1 109 ? 9.172 -1.343 4.000 1.00 89.75 109 LEU A N 1
ATOM 855 C CA . LEU A 1 109 ? 7.926 -1.245 3.244 1.00 89.75 109 LEU A CA 1
ATOM 856 C C . LEU A 1 109 ? 6.717 -1.622 4.115 1.00 89.75 109 LEU A C 1
ATOM 858 O O . LEU A 1 109 ? 5.680 -0.965 4.059 1.00 89.75 109 LEU A O 1
ATOM 862 N N . GLY A 1 110 ? 6.876 -2.603 5.009 1.00 90.25 110 GLY A N 1
ATOM 863 C CA . GLY A 1 110 ? 5.868 -2.924 6.023 1.00 90.25 110 GLY A CA 1
ATOM 864 C C . GLY A 1 110 ? 5.692 -1.818 7.070 1.00 90.25 110 GLY A C 1
ATOM 865 O O . GLY A 1 110 ? 4.563 -1.460 7.413 1.00 90.25 110 GLY A O 1
ATOM 866 N N . THR A 1 111 ? 6.788 -1.235 7.568 1.00 91.19 111 THR A N 1
ATOM 867 C CA . THR A 1 111 ? 6.712 -0.170 8.583 1.00 91.19 111 THR A CA 1
ATOM 868 C C . THR A 1 111 ? 6.108 1.113 8.027 1.00 91.19 111 THR A C 1
ATOM 870 O O . THR A 1 111 ? 5.268 1.715 8.690 1.00 91.19 111 THR A O 1
ATOM 873 N N . THR A 1 112 ? 6.456 1.508 6.802 1.00 93.38 112 THR A N 1
ATOM 874 C CA . THR A 1 112 ? 5.854 2.677 6.138 1.00 93.38 112 THR A CA 1
ATOM 875 C C . THR A 1 112 ? 4.354 2.496 5.907 1.00 93.38 112 THR A C 1
ATOM 877 O O . THR A 1 112 ? 3.586 3.419 6.182 1.00 93.38 112 THR A O 1
ATOM 880 N N . ALA A 1 113 ? 3.912 1.302 5.498 1.00 94.38 113 ALA A N 1
ATOM 881 C CA . ALA A 1 113 ? 2.491 0.975 5.380 1.00 94.38 113 ALA A CA 1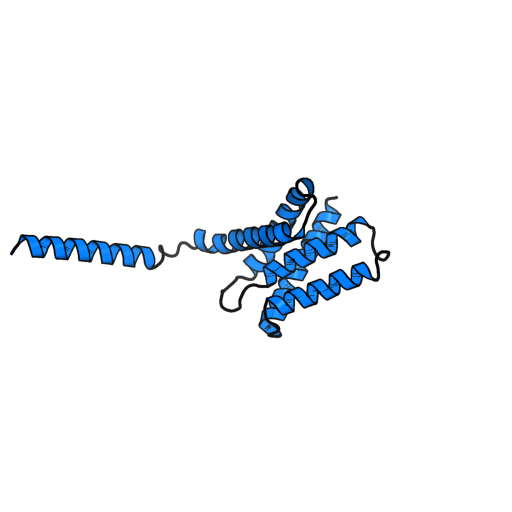
ATOM 882 C C . ALA A 1 113 ? 1.766 1.048 6.737 1.00 94.38 113 ALA A C 1
ATOM 884 O O . ALA A 1 113 ? 0.681 1.624 6.833 1.00 94.38 113 ALA A O 1
ATOM 885 N N . CYS A 1 114 ? 2.386 0.525 7.800 1.00 93.75 114 CYS A N 1
ATOM 886 C CA . CYS A 1 114 ? 1.850 0.585 9.161 1.00 93.75 114 CYS A CA 1
ATOM 887 C C . CYS A 1 114 ? 1.718 2.031 9.665 1.00 93.75 114 CYS A C 1
ATOM 889 O O . CYS A 1 114 ? 0.654 2.421 10.143 1.00 93.75 114 CYS A O 1
ATOM 891 N N . ILE A 1 115 ? 2.763 2.849 9.501 1.00 93.56 115 ILE A N 1
ATOM 892 C CA . ILE A 1 115 ? 2.753 4.268 9.884 1.00 93.56 115 ILE A CA 1
ATOM 893 C C . ILE A 1 115 ? 1.633 5.002 9.143 1.00 93.56 115 ILE A C 1
ATOM 895 O O . ILE A 1 115 ? 0.839 5.702 9.772 1.00 93.56 115 ILE A O 1
ATOM 899 N N . ALA A 1 116 ? 1.518 4.794 7.828 1.00 95.12 116 ALA A N 1
ATOM 900 C CA . ALA A 1 116 ? 0.476 5.417 7.024 1.00 95.12 116 ALA A CA 1
ATOM 901 C C . ALA A 1 116 ? -0.934 5.048 7.501 1.00 95.12 116 ALA A C 1
ATOM 903 O O . ALA A 1 116 ? -1.769 5.934 7.694 1.00 95.12 116 ALA A O 1
ATOM 904 N N . LEU A 1 117 ? -1.180 3.761 7.761 1.00 94.12 117 LEU A N 1
ATOM 905 C CA . LEU A 1 117 ? -2.450 3.276 8.297 1.00 94.12 117 LEU A CA 1
ATOM 906 C C . LEU A 1 117 ? -2.759 3.886 9.676 1.00 94.12 117 LEU A C 1
ATOM 908 O O . LEU A 1 117 ? -3.867 4.366 9.911 1.00 94.12 117 LEU A O 1
ATOM 912 N N . MET A 1 118 ? -1.792 3.907 10.597 1.00 91.75 118 MET A N 1
ATOM 913 C CA . MET A 1 118 ? -2.015 4.463 11.935 1.00 91.75 118 MET A CA 1
ATOM 914 C C . MET A 1 118 ? -2.322 5.964 11.887 1.00 91.75 118 MET A C 1
ATOM 916 O O . MET A 1 118 ? -3.222 6.419 12.596 1.00 91.75 118 MET A O 1
ATOM 920 N N . CYS A 1 119 ? -1.642 6.727 11.026 1.00 92.12 119 CYS A N 1
ATOM 921 C CA . CYS A 1 119 ? -1.906 8.154 10.842 1.00 92.12 119 CYS A CA 1
ATOM 922 C C . CYS A 1 119 ? -3.343 8.421 10.367 1.00 92.12 119 CYS A C 1
ATOM 924 O O . CYS A 1 119 ? -4.032 9.281 10.921 1.00 92.12 119 CYS A O 1
ATOM 926 N N . THR A 1 120 ? -3.834 7.670 9.380 1.00 91.00 120 THR A N 1
ATOM 927 C CA . THR A 1 120 ? -5.192 7.869 8.845 1.00 91.00 120 THR A CA 1
ATOM 928 C C . THR A 1 120 ? -6.282 7.325 9.767 1.00 91.00 120 THR A C 1
ATOM 930 O O . THR A 1 120 ? -7.391 7.859 9.774 1.00 91.00 120 THR A O 1
ATOM 933 N N . MET A 1 121 ? -6.000 6.292 10.565 1.00 87.62 121 MET A N 1
ATOM 934 C CA . MET A 1 121 ? -6.927 5.783 11.581 1.00 87.62 121 MET A CA 1
ATOM 935 C C . MET A 1 121 ? -7.016 6.714 12.795 1.00 87.62 121 MET A C 1
ATOM 937 O O . MET A 1 121 ? -8.088 6.846 13.388 1.00 87.62 121 MET A O 1
ATOM 941 N N . ALA A 1 122 ? -5.923 7.396 13.151 1.00 85.44 122 ALA A N 1
ATOM 942 C CA . ALA A 1 122 ? -5.913 8.391 14.220 1.00 85.44 122 ALA A CA 1
ATOM 943 C C . ALA A 1 122 ? -6.714 9.653 13.855 1.00 85.44 122 ALA A C 1
ATOM 945 O O . ALA A 1 122 ? -7.316 10.272 14.734 1.00 85.44 122 ALA A O 1
ATOM 946 N N . PHE A 1 123 ? -6.778 10.014 12.570 1.00 81.19 123 PHE A N 1
ATOM 947 C CA . PHE A 1 123 ? -7.425 11.247 12.118 1.00 81.19 123 PHE A CA 1
ATOM 948 C C . PHE A 1 123 ? -8.910 11.353 12.544 1.00 81.19 123 PHE A C 1
ATOM 950 O O . PHE A 1 123 ? -9.253 12.303 13.252 1.00 81.19 123 PHE A O 1
ATOM 957 N N . PRO A 1 124 ? -9.793 10.363 12.283 1.00 73.50 124 PRO A N 1
ATOM 958 C CA . PRO A 1 124 ? -11.169 10.389 12.784 1.00 73.50 124 PRO A CA 1
ATOM 959 C C . PRO A 1 124 ? -11.297 10.431 14.311 1.00 73.50 124 PRO A C 1
ATOM 961 O O . PRO A 1 124 ? -12.295 10.948 14.812 1.00 73.50 124 PRO A O 1
ATOM 964 N N . ILE A 1 125 ? -10.332 9.868 15.050 1.00 71.94 125 ILE A N 1
ATOM 965 C CA . ILE A 1 125 ? -10.334 9.840 16.523 1.00 71.94 125 ILE A CA 1
ATOM 966 C C . ILE A 1 125 ? -10.071 11.243 17.081 1.00 71.94 125 ILE A C 1
ATOM 968 O O . ILE A 1 125 ? -10.697 11.630 18.064 1.00 71.94 125 ILE A O 1
ATOM 972 N N . ILE A 1 126 ? -9.189 12.009 16.435 1.00 70.06 126 ILE A N 1
ATOM 973 C CA . ILE A 1 126 ? -8.859 13.387 16.819 1.00 70.06 126 ILE A CA 1
ATOM 974 C C . ILE A 1 126 ? -9.986 14.349 16.407 1.00 70.06 126 ILE A C 1
ATOM 976 O O . ILE A 1 126 ? -10.350 15.238 17.173 1.00 70.06 126 ILE A O 1
ATOM 980 N N . THR A 1 127 ? -10.573 14.164 15.218 1.00 67.00 127 THR A N 1
ATOM 981 C CA . THR A 1 127 ? -11.580 15.088 14.665 1.00 67.00 127 THR A CA 1
ATOM 982 C C . THR A 1 127 ? -12.990 14.857 15.211 1.00 67.00 127 THR A C 1
ATOM 984 O O . THR A 1 127 ? -13.763 15.810 15.346 1.00 67.00 127 THR A O 1
ATOM 987 N N . LYS A 1 128 ? -13.377 13.616 15.554 1.00 61.78 128 LYS A N 1
ATOM 988 C CA . LYS A 1 128 ? -14.656 13.396 16.243 1.00 61.78 128 LYS A CA 1
ATOM 989 C C . LYS A 1 128 ? -14.541 13.961 17.652 1.00 61.78 128 LYS A C 1
ATOM 991 O O . LYS A 1 128 ? -13.979 13.332 18.540 1.00 61.78 128 LYS A O 1
ATOM 996 N N . ASN A 1 129 ? -15.194 15.101 17.858 1.00 50.03 129 ASN A N 1
ATOM 997 C CA . ASN A 1 129 ? -15.462 15.764 19.136 1.00 50.03 129 ASN A CA 1
ATOM 998 C C . ASN A 1 129 ? -16.354 14.905 20.072 1.00 50.03 129 ASN A C 1
ATOM 1000 O O . ASN A 1 129 ? -17.370 15.346 20.611 1.00 50.03 129 ASN A O 1
ATOM 1004 N N . LYS A 1 130 ? -16.034 13.619 20.247 1.00 48.94 130 LYS A N 1
ATOM 1005 C CA . LYS A 1 130 ? -16.709 12.710 21.166 1.00 48.94 130 LYS A CA 1
ATOM 1006 C C . LYS A 1 130 ? -15.828 12.544 22.391 1.00 48.94 130 LYS A C 1
ATOM 1008 O O . LYS A 1 130 ? -14.890 11.760 22.389 1.00 48.94 130 LYS A O 1
ATOM 1013 N N . LYS A 1 131 ? -16.183 13.335 23.411 1.00 46.75 131 LYS A N 1
ATOM 1014 C CA . LYS A 1 131 ? -15.876 13.198 24.844 1.00 46.75 131 LYS A CA 1
ATOM 1015 C C . LYS A 1 131 ? -14.813 12.142 25.133 1.00 46.75 131 LYS A C 1
ATOM 1017 O O . LYS A 1 131 ? -15.137 10.957 25.164 1.00 46.75 131 LYS A O 1
ATOM 1022 N N . ILE A 1 132 ? -13.601 12.634 25.402 1.00 51.69 132 ILE A N 1
ATOM 1023 C CA . I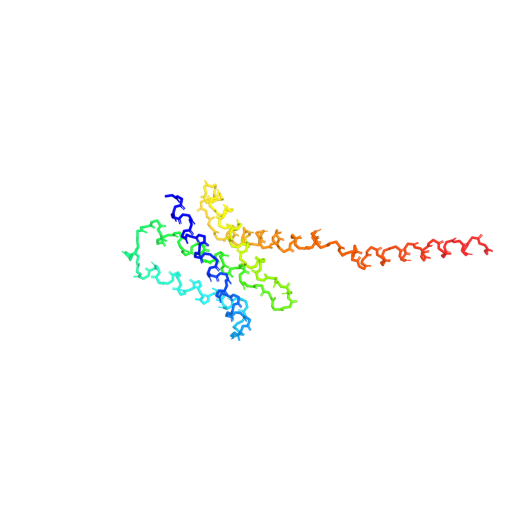LE A 1 132 ? -12.491 11.950 26.073 1.00 51.69 132 ILE A CA 1
ATOM 1024 C C . ILE A 1 132 ? -12.994 10.692 26.782 1.00 51.69 132 ILE A C 1
ATOM 1026 O O . ILE A 1 132 ? -13.738 10.733 27.770 1.00 51.69 132 ILE A O 1
ATOM 1030 N N . THR A 1 133 ? -12.616 9.590 26.157 1.00 52.94 133 THR A N 1
ATOM 1031 C CA . THR A 1 133 ? -13.041 8.215 26.337 1.00 52.94 133 THR A CA 1
ATOM 1032 C C . THR A 1 133 ? -13.047 7.823 27.813 1.00 52.94 133 THR A C 1
ATOM 1034 O O . THR A 1 133 ? -12.234 8.301 28.607 1.00 52.94 133 THR A O 1
ATOM 1037 N N . TYR A 1 134 ? -13.966 6.928 28.176 1.00 56.25 134 TYR A N 1
ATOM 1038 C CA . TYR A 1 134 ? -14.220 6.360 29.508 1.00 56.25 134 TYR A CA 1
ATOM 1039 C C . TYR A 1 134 ? -13.002 6.199 30.441 1.00 56.25 134 TYR A C 1
ATOM 1041 O O . TYR A 1 134 ? -13.173 6.336 31.651 1.00 56.25 134 TYR A O 1
ATOM 1049 N N . GLY A 1 135 ? -11.788 5.987 29.917 1.00 59.41 135 GLY A N 1
ATOM 1050 C CA . GLY A 1 135 ? -10.527 5.972 30.665 1.00 59.41 135 GLY A CA 1
ATOM 1051 C C . GLY A 1 135 ? -10.285 7.201 31.554 1.00 59.41 135 GLY A C 1
ATOM 1052 O O . GLY A 1 135 ? -10.041 7.031 32.747 1.00 59.41 135 GLY A O 1
ATOM 1053 N N . TYR A 1 136 ? -10.445 8.436 31.055 1.00 64.62 136 TYR A N 1
ATOM 1054 C CA . TYR A 1 136 ? -10.276 9.635 31.902 1.00 64.62 136 TYR A CA 1
ATOM 1055 C C . TYR A 1 136 ? -11.335 9.693 33.012 1.00 64.62 136 TYR A C 1
ATOM 1057 O O . TYR A 1 136 ? -11.056 10.076 34.150 1.00 64.62 136 TYR A O 1
ATOM 1065 N N . ARG A 1 137 ? -12.563 9.254 32.710 1.00 57.38 137 ARG A N 1
ATOM 1066 C CA . ARG A 1 137 ? -13.663 9.191 33.681 1.00 57.38 137 ARG A CA 1
ATOM 1067 C C . ARG A 1 137 ? -13.401 8.122 34.750 1.00 57.38 137 ARG A C 1
ATOM 1069 O O . ARG A 1 137 ? -13.647 8.392 35.925 1.00 57.38 137 ARG A O 1
ATOM 1076 N N . LEU A 1 138 ? -12.842 6.968 34.373 1.00 65.88 138 LEU A N 1
ATOM 1077 C CA . LEU A 1 138 ? -12.427 5.899 35.288 1.00 65.88 138 LEU A CA 1
ATOM 1078 C C . LEU A 1 138 ? -11.301 6.377 36.213 1.00 65.88 138 LEU A C 1
ATOM 1080 O O . LEU A 1 138 ? -11.415 6.253 37.433 1.00 65.88 138 LEU A O 1
ATOM 1084 N N . ILE A 1 139 ? -10.268 7.014 35.650 1.00 72.25 139 ILE A N 1
ATOM 1085 C CA . ILE A 1 139 ? -9.150 7.604 36.400 1.00 72.25 139 ILE A CA 1
ATOM 1086 C C . ILE A 1 139 ? -9.670 8.660 37.385 1.00 72.25 139 ILE A C 1
ATOM 1088 O O . ILE A 1 139 ? -9.317 8.637 38.568 1.00 72.25 139 ILE A O 1
ATOM 1092 N N . ARG A 1 140 ? -10.591 9.531 36.949 1.00 71.38 140 ARG A N 1
ATOM 1093 C CA . ARG A 1 140 ? -11.225 10.544 37.808 1.00 71.38 140 ARG A CA 1
ATOM 1094 C C . ARG A 1 140 ? -12.035 9.914 38.947 1.00 71.38 140 ARG A C 1
ATOM 1096 O O . ARG A 1 140 ? -11.964 10.406 40.072 1.00 71.38 140 ARG A O 1
ATOM 1103 N N . ILE A 1 141 ? -12.775 8.828 38.700 1.00 69.00 141 ILE A N 1
ATOM 1104 C CA . ILE A 1 141 ? -13.542 8.103 39.733 1.00 69.00 141 ILE A CA 1
ATOM 1105 C C . ILE A 1 141 ? -12.607 7.425 40.746 1.00 69.00 141 ILE A C 1
ATOM 1107 O O . ILE A 1 141 ? -12.846 7.527 41.954 1.00 69.00 141 ILE A O 1
ATOM 1111 N N . ILE A 1 142 ? -11.525 6.790 40.285 1.00 73.31 142 ILE A N 1
ATOM 1112 C CA . ILE A 1 142 ? -10.523 6.140 41.144 1.00 73.31 142 ILE A CA 1
ATOM 1113 C C . ILE A 1 142 ? -9.854 7.172 42.062 1.00 73.31 142 ILE A C 1
ATOM 1115 O O . ILE A 1 142 ? -9.790 6.968 43.279 1.00 73.31 142 ILE A O 1
ATOM 1119 N N . PHE A 1 143 ? -9.445 8.324 41.519 1.00 70.69 143 PHE A N 1
ATOM 1120 C CA . PHE A 1 143 ? -8.864 9.413 42.312 1.00 70.69 143 PHE A CA 1
ATOM 1121 C C . PHE A 1 143 ? -9.852 9.984 43.339 1.00 70.69 143 PHE A C 1
ATOM 1123 O O . PHE A 1 143 ? -9.487 10.203 44.500 1.00 70.69 143 PHE A O 1
ATOM 1130 N N . LYS A 1 144 ? -11.127 10.165 42.962 1.00 66.81 144 LYS A N 1
ATOM 1131 C CA . LYS A 1 144 ? -12.168 10.669 43.875 1.00 66.81 144 LYS A CA 1
ATOM 1132 C C . LYS A 1 144 ? -12.461 9.677 45.013 1.00 66.81 144 LYS A C 1
ATOM 1134 O O . LYS A 1 144 ? -12.595 10.102 46.161 1.00 66.81 144 LYS A O 1
ATOM 1139 N N . LYS A 1 145 ? -12.481 8.362 44.739 1.00 60.50 145 LYS A N 1
ATOM 1140 C CA . LYS A 1 145 ? -12.615 7.305 45.768 1.00 60.50 145 LYS A CA 1
ATOM 1141 C C . LYS A 1 145 ? -11.416 7.267 46.724 1.00 60.50 145 LYS A C 1
ATOM 1143 O O . LYS A 1 145 ? -11.622 7.163 47.934 1.00 60.50 145 LYS A O 1
ATOM 1148 N N . ARG A 1 146 ? -10.182 7.411 46.217 1.00 60.22 146 ARG A N 1
ATOM 1149 C CA . ARG A 1 146 ? -8.962 7.488 47.049 1.00 60.22 146 ARG A CA 1
ATOM 1150 C C . ARG A 1 146 ? -8.994 8.686 48.001 1.00 60.22 146 ARG A C 1
ATOM 1152 O O . ARG A 1 146 ? -8.706 8.526 49.185 1.00 60.22 146 ARG A O 1
ATOM 1159 N N . LYS A 1 147 ? -9.423 9.861 47.521 1.00 58.69 147 LYS A N 1
ATOM 1160 C CA . LYS A 1 147 ? -9.553 11.070 48.355 1.00 58.69 147 LYS A CA 1
ATOM 1161 C C . LYS A 1 147 ? -10.621 10.901 49.448 1.00 58.69 147 LYS A C 1
ATOM 1163 O O . LYS A 1 147 ? -10.374 11.273 50.589 1.00 58.69 147 LYS A O 1
ATOM 1168 N N . ARG A 1 148 ? -11.759 10.261 49.140 1.00 57.44 148 ARG A N 1
ATOM 1169 C CA . ARG A 1 148 ? -12.846 10.005 50.110 1.00 57.44 148 ARG A CA 1
ATOM 1170 C C . ARG A 1 148 ? -12.437 9.020 51.217 1.00 57.44 148 ARG A C 1
ATOM 1172 O O . ARG A 1 148 ? -12.700 9.294 52.383 1.00 57.44 148 ARG A O 1
ATOM 1179 N N . LYS A 1 149 ? -11.715 7.938 50.887 1.00 55.00 149 LYS A N 1
ATOM 1180 C CA . LYS A 1 149 ? -11.163 7.001 51.891 1.00 55.00 149 LYS A CA 1
ATOM 1181 C C . LYS A 1 149 ? -10.136 7.666 52.818 1.00 55.00 149 LYS A C 1
ATOM 1183 O O . LYS A 1 149 ? -10.130 7.377 54.008 1.00 55.00 149 LYS A O 1
ATOM 1188 N N . LYS A 1 150 ? -9.308 8.585 52.302 1.00 54.06 150 LYS A N 1
ATOM 1189 C CA . LYS A 1 150 ? -8.305 9.315 53.103 1.00 54.06 150 LYS A CA 1
ATOM 1190 C C . LYS A 1 150 ? -8.932 10.306 54.098 1.00 54.06 150 LYS A C 1
ATOM 1192 O O . LYS A 1 150 ? -8.336 10.566 55.134 1.00 54.06 150 LYS A O 1
ATOM 1197 N N . ILE A 1 151 ? -10.120 10.840 53.799 1.00 56.12 151 ILE A N 1
ATOM 1198 C CA . ILE A 1 151 ? -10.860 11.752 54.690 1.00 56.12 151 ILE A CA 1
ATOM 1199 C C . ILE A 1 151 ? -11.555 10.981 55.822 1.00 56.12 151 ILE A C 1
ATOM 1201 O O . ILE A 1 151 ? -11.513 11.423 56.963 1.00 56.12 151 ILE A O 1
ATOM 1205 N N . ILE A 1 152 ? -12.147 9.817 55.531 1.00 57.59 152 ILE A N 1
ATOM 1206 C CA . ILE A 1 152 ? -12.824 8.986 56.545 1.00 57.59 152 ILE A CA 1
ATOM 1207 C C . ILE A 1 152 ? -11.814 8.432 57.561 1.00 57.59 152 ILE A C 1
ATOM 1209 O O . ILE A 1 152 ? -12.072 8.471 58.755 1.00 57.59 152 ILE A O 1
ATOM 1213 N N . LYS A 1 153 ? -10.619 8.026 57.110 1.00 53.91 153 LYS A N 1
ATOM 1214 C CA . LYS A 1 153 ? -9.538 7.519 57.979 1.00 53.91 153 LYS A CA 1
ATOM 1215 C C . LYS A 1 153 ? -8.846 8.582 58.853 1.00 53.91 153 LYS A C 1
ATOM 1217 O O . LYS A 1 153 ? -7.956 8.231 59.606 1.00 53.91 153 LYS A O 1
ATOM 1222 N N . ARG A 1 154 ? -9.176 9.867 58.678 1.00 53.50 154 ARG A N 1
ATOM 1223 C CA . ARG A 1 154 ? -8.671 10.990 59.496 1.00 53.50 154 ARG A CA 1
ATOM 1224 C C . ARG A 1 154 ? -9.693 11.481 60.529 1.00 53.50 154 ARG A C 1
ATOM 1226 O O . ARG A 1 154 ? -9.369 12.372 61.300 1.00 53.50 154 ARG A O 1
ATOM 1233 N N . LYS A 1 155 ? -10.931 10.977 60.473 1.00 50.00 155 LYS A N 1
ATOM 1234 C CA . LYS A 1 155 ? -12.032 11.325 61.387 1.00 50.00 155 LYS A CA 1
ATOM 1235 C C . LYS A 1 155 ? -12.322 10.231 62.428 1.00 50.00 155 LYS A C 1
ATOM 1237 O O . LYS A 1 155 ? -13.237 10.411 63.220 1.00 50.00 155 LYS A O 1
ATOM 1242 N N . VAL A 1 156 ? -11.580 9.125 62.379 1.00 49.69 156 VAL A N 1
ATOM 1243 C CA . VAL A 1 156 ? -11.515 8.061 63.392 1.00 49.69 156 VAL A CA 1
ATOM 1244 C C . VAL A 1 156 ? -10.129 8.147 64.003 1.00 49.69 156 VAL A C 1
ATOM 1246 O O . VAL A 1 156 ? -10.031 8.022 65.235 1.00 49.69 156 VAL A O 1
#

pLDDT: mean 83.77, std 14.19, range [46.75, 97.12]

Organism: NCBI:txid247

Secondary structure (DSSP, 8-state):
-HHHHHHHHHHHHHHHHHHHHHHHTS---HHHHHHHHHHHHHHHHHH-TTSS-HHHHHHHHHHHHHHHHHHT--TTS---HHHHHHHHHHHHHHHHHHTTT-S--HHHHHHHHHHHHHHHHHHHHHHS---S-HHHHHHHHHHHHHHHHHHHTT--